Protein AF-A0A930EXD9-F1 (afdb_monomer)

Nearest PDB structures (foldseek):
  2e0g-assembly1_A  TM=4.531E-01  e=5.924E-01  Escherichia coli K-12
  2y27-assembly1_A  TM=4.670E-01  e=1.642E+00  Burkholderia cenocepacia J2315
  2y4n-assembly1_A  TM=4.720E-01  e=2.654E+00  Burkholderia cenocepacia J2315
  6z6h-assembly1_B  TM=2.617E-01  e=6.526E+00  Saccharomyces cerevisiae S288C
  7p8d-assembly1_A  TM=2.437E-01  e=8.296E+00  Arabidopsis thaliana

Radius of gyration: 22.88 Å; Cα contacts (8 Å, |Δi|>4): 195; chains: 1; bounding box: 51×58×85 Å

pLDDT: mean 80.71, std 18.2, range [35.25, 95.81]

Solvent-accessible surface area (backbone atoms only — not comparable to full-atom values): 9775 Å² total; per-residue (Å²): 137,82,84,78,80,80,76,78,77,74,90,62,48,61,62,48,46,68,57,51,36,16,52,55,67,56,34,39,74,68,54,30,52,59,48,49,63,33,55,60,49,46,86,74,62,80,49,78,84,49,44,69,54,39,60,55,52,69,60,38,41,83,77,45,15,34,88,58,35,36,34,32,31,20,86,44,61,68,57,21,27,51,50,40,32,70,71,48,30,51,53,50,34,51,47,33,30,76,74,44,69,42,79,35,41,73,41,38,29,33,50,66,48,50,50,56,21,52,52,50,45,56,52,26,56,74,71,72,61,62,69,71,60,64,88,79,81,70,86,85,77,80,70,78,76,80,75,50,69,69,62,60,49,53,68,72,67,56,83,84,81,79,80,80,84,129

Structure (mmCIF, N/CA/C/O backbone):
data_AF-A0A930EXD9-F1
#
_entry.id   AF-A0A930EXD9-F1
#
loop_
_atom_site.group_PDB
_atom_site.id
_atom_site.type_symbol
_atom_site.label_atom_id
_atom_site.label_alt_id
_atom_site.label_comp_id
_atom_site.label_asym_id
_atom_site.label_entity_id
_atom_site.label_seq_id
_atom_site.pdbx_PDB_ins_code
_atom_site.Cartn_x
_atom_site.Cartn_y
_atom_site.Cartn_z
_atom_site.occupancy
_atom_site.B_iso_or_equiv
_atom_site.auth_seq_id
_atom_site.auth_comp_id
_atom_site.auth_asym_id
_atom_site.auth_atom_id
_atom_site.pdbx_PDB_model_num
ATOM 1 N N . VAL A 1 1 ? -33.307 31.990 -9.701 1.00 39.53 1 VAL A N 1
ATOM 2 C CA . VAL A 1 1 ? -32.134 31.515 -10.466 1.00 39.53 1 VAL A CA 1
ATOM 3 C C . VAL A 1 1 ? -31.010 31.282 -9.481 1.00 39.53 1 VAL A C 1
ATOM 5 O O . VAL A 1 1 ? -30.360 32.224 -9.054 1.00 39.53 1 VAL A O 1
ATOM 8 N N . GLU A 1 2 ? -30.902 30.047 -9.007 1.00 37.44 2 GLU A N 1
ATOM 9 C CA . GLU A 1 2 ? -29.841 29.622 -8.094 1.00 37.44 2 GLU A CA 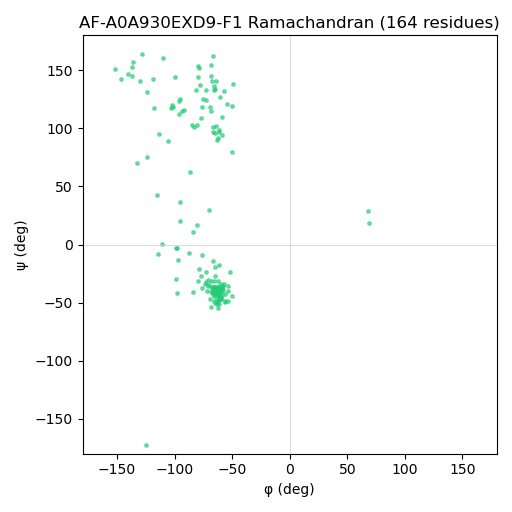1
ATOM 10 C C . GLU A 1 2 ? -28.550 29.408 -8.899 1.00 37.44 2 GLU A C 1
ATOM 12 O O . GLU A 1 2 ? -28.618 28.865 -10.006 1.00 37.44 2 GLU A O 1
ATOM 17 N N . PRO A 1 3 ? -27.381 29.858 -8.412 1.00 45.06 3 PRO A N 1
ATOM 18 C CA . PRO A 1 3 ? -26.130 29.633 -9.111 1.00 45.06 3 PRO A CA 1
ATOM 19 C C . PRO A 1 3 ? -25.691 28.184 -8.905 1.00 45.06 3 PRO A C 1
ATOM 21 O O . PRO A 1 3 ? -25.431 27.734 -7.790 1.00 45.06 3 PRO A O 1
ATOM 24 N N . ILE A 1 4 ? -25.604 27.469 -10.020 1.00 43.38 4 ILE A N 1
ATOM 25 C CA . ILE A 1 4 ? -24.997 26.150 -10.139 1.00 43.38 4 ILE A CA 1
ATOM 26 C C . ILE A 1 4 ? -23.538 26.307 -9.697 1.00 43.38 4 ILE A C 1
ATOM 28 O O . ILE A 1 4 ? -22.748 26.974 -10.368 1.00 43.38 4 ILE A O 1
ATOM 32 N N . LYS A 1 5 ? -23.183 25.750 -8.534 1.00 43.12 5 LYS A N 1
ATOM 33 C CA . LYS A 1 5 ? -21.782 25.568 -8.156 1.00 43.12 5 LYS A CA 1
ATOM 34 C C . LYS A 1 5 ? -21.209 24.538 -9.116 1.00 43.12 5 LYS A C 1
AT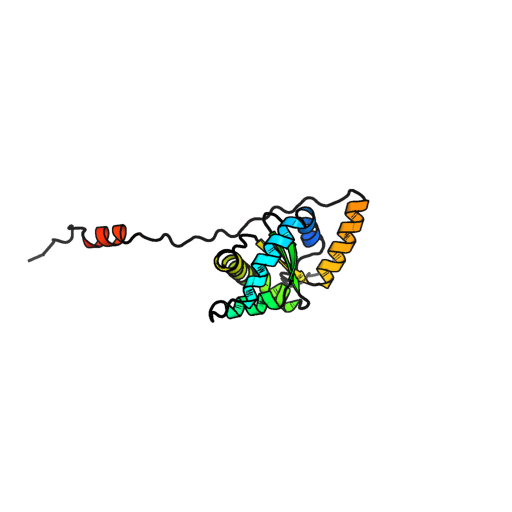OM 36 O O . LYS A 1 5 ? -21.447 23.348 -8.969 1.00 43.12 5 LYS A O 1
ATOM 41 N N . THR A 1 6 ? -20.480 25.022 -10.111 1.00 38.31 6 THR A N 1
ATOM 42 C CA . THR A 1 6 ? -19.554 24.218 -10.898 1.00 38.31 6 THR A CA 1
ATOM 43 C C . THR A 1 6 ? -18.483 23.700 -9.945 1.00 38.31 6 THR A C 1
ATOM 45 O O . THR A 1 6 ? -17.501 24.377 -9.644 1.00 38.31 6 THR A O 1
ATOM 48 N N . GLU A 1 7 ? -18.726 22.520 -9.396 1.00 38.44 7 GLU A N 1
ATOM 49 C CA . GLU A 1 7 ? -17.734 21.694 -8.734 1.00 38.44 7 GLU A CA 1
ATOM 50 C C . GLU A 1 7 ? -16.724 21.273 -9.799 1.00 38.44 7 GLU A C 1
ATOM 52 O O . GLU A 1 7 ? -16.944 20.370 -10.599 1.00 38.44 7 GLU A O 1
ATOM 57 N N . VAL A 1 8 ? -15.632 22.033 -9.865 1.00 35.25 8 VAL A N 1
ATOM 58 C CA . VAL A 1 8 ? -14.436 21.663 -10.610 1.00 35.25 8 VAL A CA 1
ATOM 59 C C . VAL A 1 8 ? -13.937 20.375 -9.969 1.00 35.25 8 VAL A C 1
ATOM 61 O O . VAL A 1 8 ? -13.319 20.400 -8.906 1.00 35.25 8 VAL A O 1
ATOM 64 N N . SER A 1 9 ? -14.276 19.244 -10.578 1.00 39.75 9 SER A N 1
ATOM 65 C CA . SER A 1 9 ? -13.718 17.941 -10.257 1.00 39.75 9 SER A CA 1
ATOM 66 C C . SER A 1 9 ? -12.224 18.006 -10.563 1.00 39.75 9 SER A C 1
ATOM 68 O O . SER A 1 9 ? -11.784 17.777 -11.682 1.00 39.75 9 SER A O 1
ATOM 70 N N . THR A 1 10 ? -11.414 18.403 -9.587 1.00 36.41 10 THR A N 1
ATOM 71 C CA . THR A 1 10 ? -10.003 18.035 -9.591 1.00 36.41 10 THR A CA 1
ATOM 72 C C . THR A 1 10 ? -9.970 16.528 -9.391 1.00 36.41 10 THR A C 1
ATOM 74 O O . THR A 1 10 ? -10.101 16.088 -8.248 1.00 36.41 10 THR A O 1
ATOM 77 N N . ASP A 1 11 ? -9.852 15.770 -10.487 1.00 49.59 11 ASP A N 1
ATOM 78 C CA . ASP A 1 11 ? -9.543 14.334 -10.541 1.00 49.59 11 ASP A CA 1
ATOM 79 C C . ASP A 1 11 ? -8.310 14.032 -9.678 1.00 49.59 11 ASP A C 1
ATOM 81 O O . ASP A 1 11 ? -7.169 13.966 -10.130 1.00 49.59 11 ASP A O 1
ATOM 85 N N . SER A 1 12 ? -8.531 13.936 -8.375 1.00 62.31 12 SER A N 1
ATOM 86 C CA . SER A 1 12 ? -7.529 13.537 -7.409 1.00 62.31 12 SER A CA 1
ATOM 87 C C . SER A 1 12 ? -7.716 12.041 -7.256 1.00 62.31 12 SER A C 1
ATOM 89 O O . SER A 1 12 ? -8.747 11.616 -6.741 1.00 62.31 12 SER A O 1
ATOM 91 N N . ASN A 1 13 ? -6.730 11.239 -7.662 1.00 83.00 13 ASN A N 1
ATOM 92 C CA . ASN A 1 13 ? -6.707 9.792 -7.400 1.00 83.00 13 ASN A CA 1
ATOM 93 C C . ASN A 1 13 ? -6.470 9.488 -5.903 1.00 83.00 13 ASN A C 1
ATOM 95 O O . ASN A 1 13 ? -5.850 8.493 -5.537 1.00 83.00 13 ASN A O 1
ATOM 99 N N . GLU A 1 14 ? -6.908 10.383 -5.021 1.00 84.56 14 GLU A N 1
ATOM 100 C CA . GLU A 1 14 ? -6.749 10.288 -3.584 1.00 84.56 14 GLU A CA 1
ATOM 101 C C . GLU A 1 14 ? -7.828 9.365 -3.024 1.00 84.56 14 GLU A C 1
ATOM 103 O O . GLU A 1 14 ? -9.013 9.485 -3.340 1.00 84.56 14 GLU A O 1
ATOM 108 N N . LEU A 1 15 ? -7.420 8.444 -2.156 1.00 87.12 15 LEU A N 1
ATOM 109 C CA . LEU A 1 15 ? -8.364 7.580 -1.468 1.00 87.12 15 LEU A CA 1
ATOM 110 C C . LEU A 1 15 ? -9.123 8.373 -0.409 1.00 87.12 15 LEU A C 1
ATOM 112 O O . LEU A 1 15 ? -8.536 8.960 0.500 1.00 87.12 15 LEU A O 1
ATOM 116 N N . SER A 1 16 ? -10.449 8.336 -0.506 1.00 89.06 16 SER A N 1
ATOM 117 C CA . SER A 1 16 ? -11.328 8.893 0.517 1.00 89.06 16 SER A CA 1
ATOM 118 C C . SER A 1 16 ? -11.256 8.079 1.811 1.00 89.06 16 SER A C 1
ATOM 120 O O . SER A 1 16 ? -11.003 6.876 1.797 1.00 89.06 16 SER A O 1
ATOM 122 N N . ILE A 1 17 ? -11.557 8.714 2.944 1.00 90.19 17 ILE A N 1
ATOM 123 C CA . ILE A 1 17 ? -11.561 8.054 4.260 1.00 90.19 17 ILE A CA 1
ATOM 124 C C . ILE A 1 17 ? -12.499 6.834 4.270 1.00 90.19 17 ILE A C 1
ATOM 126 O O . ILE A 1 17 ? -12.133 5.780 4.785 1.00 90.19 17 ILE A O 1
ATOM 130 N N . ASP A 1 18 ? -13.687 6.953 3.671 1.00 88.38 18 ASP A N 1
ATOM 131 C CA . ASP A 1 18 ? -14.647 5.845 3.561 1.00 88.38 18 ASP A CA 1
ATOM 132 C C . ASP A 1 18 ? -14.125 4.688 2.698 1.00 88.38 18 ASP A C 1
ATOM 134 O O . ASP A 1 18 ? -14.290 3.523 3.057 1.00 88.38 18 ASP A O 1
ATOM 138 N N . GLU A 1 19 ? -13.394 4.986 1.626 1.00 89.56 19 GLU A N 1
ATOM 139 C CA . GLU A 1 19 ? -12.750 3.964 0.798 1.00 89.56 19 GLU A CA 1
ATOM 140 C C . GLU A 1 19 ? -11.705 3.195 1.610 1.00 89.56 19 GLU A C 1
ATOM 142 O O . GLU A 1 19 ? -11.731 1.965 1.657 1.00 89.56 19 GLU A O 1
ATOM 147 N N . ILE A 1 20 ? -10.843 3.907 2.341 1.00 92.25 20 ILE A N 1
ATOM 148 C CA . ILE A 1 20 ? -9.848 3.289 3.224 1.00 92.25 20 ILE A CA 1
ATOM 149 C C . ILE A 1 20 ? -10.547 2.419 4.276 1.00 92.25 20 ILE A C 1
ATOM 151 O O . ILE A 1 20 ? -10.139 1.281 4.489 1.00 92.25 20 ILE A O 1
ATOM 155 N N . LEU A 1 21 ? -11.638 2.892 4.889 1.00 90.94 21 LEU A N 1
ATOM 156 C CA . LEU A 1 21 ? -12.405 2.115 5.869 1.00 90.94 21 LEU A CA 1
ATOM 157 C C . LEU A 1 21 ? -12.883 0.774 5.312 1.00 90.94 21 LEU A C 1
ATOM 159 O O . LEU A 1 21 ? -12.679 -0.255 5.956 1.00 90.94 21 LEU A O 1
ATOM 163 N N . THR A 1 22 ? -13.487 0.773 4.124 1.00 91.06 22 THR A N 1
ATOM 164 C CA . THR A 1 22 ? -13.982 -0.460 3.490 1.00 91.06 22 THR A CA 1
ATOM 165 C C . THR A 1 22 ? -12.851 -1.452 3.191 1.00 91.06 22 THR A C 1
ATOM 167 O O . THR A 1 22 ? -13.054 -2.662 3.300 1.00 91.06 22 THR A O 1
ATOM 170 N N . LEU A 1 23 ? -11.640 -0.961 2.894 1.00 91.81 23 LEU A N 1
ATOM 171 C CA . LEU A 1 23 ? -10.442 -1.789 2.734 1.00 91.81 23 LEU A CA 1
ATOM 172 C C . LEU A 1 23 ? -9.948 -2.338 4.080 1.00 91.81 23 LEU A C 1
ATOM 174 O O . LEU A 1 23 ? -9.570 -3.505 4.170 1.00 91.81 23 LEU A O 1
AT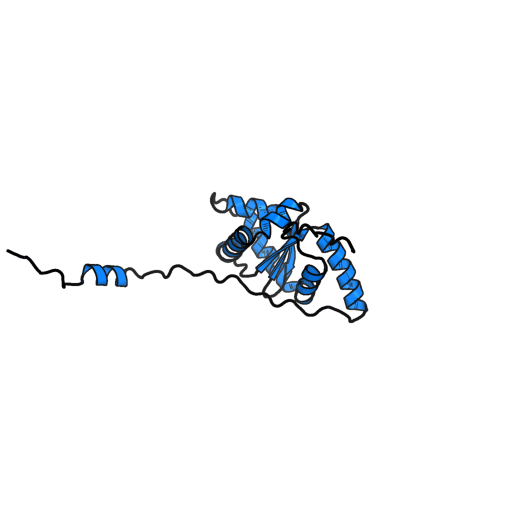OM 178 N N . LEU A 1 24 ? -9.981 -1.540 5.151 1.00 90.88 24 LEU A N 1
ATOM 179 C CA . LEU A 1 24 ? -9.535 -1.972 6.481 1.00 90.88 24 LEU A CA 1
ATOM 180 C C . LEU A 1 24 ? -10.406 -3.084 7.075 1.00 90.88 24 LEU A C 1
ATOM 182 O O . LEU A 1 24 ? -9.877 -3.939 7.784 1.00 90.88 24 LEU A O 1
ATOM 186 N N . VAL A 1 25 ? -11.708 -3.115 6.766 1.00 90.56 25 VAL A N 1
ATOM 187 C CA . VAL A 1 25 ? -12.651 -4.148 7.250 1.00 90.56 25 VAL A CA 1
ATOM 188 C C . VAL A 1 25 ? -12.216 -5.566 6.865 1.00 90.56 25 VAL A C 1
ATOM 190 O O . VAL A 1 25 ? -12.416 -6.499 7.640 1.00 90.56 25 VAL A O 1
ATOM 193 N N . GLN A 1 26 ? -11.589 -5.728 5.702 1.00 89.44 26 GLN A N 1
ATOM 194 C CA . GLN A 1 26 ? -11.132 -7.019 5.172 1.00 89.44 26 GLN A CA 1
ATOM 195 C C . GLN A 1 26 ? -9.640 -7.299 5.409 1.00 89.44 26 GLN A C 1
ATOM 197 O O . GLN A 1 26 ? -9.149 -8.380 5.076 1.00 89.44 26 GLN A O 1
ATOM 202 N N . CYS A 1 27 ? -8.907 -6.347 5.990 1.00 91.94 27 CYS A N 1
ATOM 203 C CA . CYS A 1 27 ? -7.486 -6.505 6.270 1.00 91.94 27 CYS A CA 1
ATOM 204 C C . CYS A 1 27 ? -7.234 -7.326 7.542 1.00 91.94 27 CYS A C 1
ATOM 206 O O . CYS A 1 27 ? -7.934 -7.204 8.548 1.00 91.94 27 CYS A O 1
ATOM 208 N N . GLN A 1 28 ? -6.174 -8.133 7.525 1.00 91.94 28 GLN A N 1
ATOM 209 C CA . GLN A 1 28 ? -5.780 -9.000 8.632 1.00 91.94 28 GLN A CA 1
ATOM 210 C C . GLN A 1 28 ? -4.299 -8.823 8.970 1.00 91.94 28 GLN A C 1
ATOM 212 O O . GLN A 1 28 ? -3.441 -8.713 8.097 1.00 91.94 28 GLN A O 1
ATOM 217 N N . LYS A 1 29 ? -3.981 -8.841 10.270 1.00 89.69 29 LYS A N 1
ATOM 218 C CA . LYS A 1 29 ? -2.605 -8.644 10.757 1.00 89.69 29 LYS A CA 1
ATOM 219 C C . LYS A 1 29 ? -1.631 -9.729 10.284 1.00 89.69 29 LYS A C 1
ATOM 221 O O . LYS A 1 29 ? -0.482 -9.401 10.018 1.00 89.69 29 LYS A O 1
ATOM 226 N N . ALA A 1 30 ? -2.082 -10.982 10.187 1.00 90.94 30 ALA A N 1
ATOM 227 C CA . ALA A 1 30 ? -1.253 -12.093 9.712 1.00 90.94 30 ALA A CA 1
ATOM 228 C C . ALA A 1 30 ? -0.827 -11.878 8.252 1.00 90.94 30 ALA A C 1
ATOM 230 O O . ALA A 1 30 ? 0.362 -11.866 7.961 1.00 90.94 30 ALA A O 1
ATOM 231 N N . ILE A 1 31 ? -1.791 -11.558 7.382 1.00 91.94 31 ILE A N 1
ATOM 232 C CA . ILE A 1 31 ? -1.538 -11.281 5.963 1.00 91.94 31 ILE A CA 1
ATOM 233 C C . ILE A 1 31 ? -0.609 -10.074 5.797 1.00 91.94 31 ILE A C 1
ATOM 235 O O . ILE A 1 31 ? 0.313 -10.111 4.988 1.00 91.94 31 ILE A O 1
ATOM 239 N N . LYS A 1 32 ? -0.810 -9.015 6.600 1.00 93.81 32 LYS A N 1
ATOM 240 C CA . LYS A 1 32 ? 0.109 -7.870 6.621 1.00 93.81 32 LYS A CA 1
ATOM 241 C C . LYS A 1 32 ? 1.542 -8.322 6.875 1.00 93.81 32 LYS A C 1
ATOM 243 O O . LYS A 1 32 ? 2.417 -7.853 6.168 1.00 93.81 32 LYS A O 1
ATOM 248 N N . TYR A 1 33 ? 1.779 -9.160 7.883 1.00 92.62 33 TYR A N 1
ATOM 249 C CA . TYR A 1 33 ? 3.129 -9.599 8.235 1.00 92.62 33 TYR A CA 1
ATOM 250 C C . TYR A 1 33 ? 3.807 -10.330 7.068 1.00 92.62 33 TYR A C 1
ATOM 252 O O . TYR A 1 33 ? 4.926 -9.984 6.708 1.00 92.62 33 TYR A O 1
ATOM 260 N N . GLU A 1 34 ? 3.092 -11.254 6.422 1.00 92.50 34 GLU A N 1
ATOM 261 C CA . GLU A 1 34 ? 3.596 -11.979 5.248 1.00 92.50 34 GLU A CA 1
ATOM 262 C C . GLU A 1 34 ? 3.921 -11.045 4.072 1.00 92.50 34 GLU A C 1
ATOM 264 O O . GLU A 1 34 ? 4.932 -11.220 3.388 1.00 92.50 34 GLU A O 1
ATOM 269 N N . ASP A 1 35 ? 3.073 -10.045 3.812 1.00 92.38 35 ASP A N 1
ATOM 270 C CA . ASP A 1 35 ? 3.343 -9.077 2.749 1.00 92.38 35 ASP A CA 1
ATOM 271 C C . ASP A 1 35 ? 4.469 -8.111 3.115 1.00 92.38 35 ASP A C 1
ATOM 273 O O . ASP A 1 35 ? 5.211 -7.721 2.226 1.00 92.38 35 ASP A O 1
ATOM 277 N N . ASP A 1 36 ? 4.633 -7.756 4.391 1.00 92.88 36 ASP A N 1
ATOM 278 C CA . ASP A 1 36 ? 5.743 -6.932 4.888 1.00 92.88 36 ASP A CA 1
ATOM 279 C C . ASP A 1 36 ? 7.087 -7.616 4.588 1.00 92.88 36 ASP A C 1
ATOM 281 O O . ASP A 1 36 ? 7.990 -7.008 4.015 1.00 92.88 36 ASP A O 1
ATOM 285 N N . GLU A 1 37 ? 7.200 -8.922 4.862 1.00 92.81 37 GLU A N 1
ATOM 286 C CA . GLU A 1 37 ? 8.393 -9.712 4.525 1.00 92.81 37 GLU A CA 1
ATOM 287 C C . GLU A 1 37 ? 8.690 -9.716 3.019 1.00 92.81 37 GLU A C 1
ATOM 289 O O . GLU A 1 37 ? 9.845 -9.590 2.602 1.00 92.81 37 GLU A O 1
ATOM 294 N N . LYS A 1 38 ? 7.653 -9.826 2.182 1.00 92.44 38 LYS A N 1
ATOM 295 C CA . LYS A 1 38 ? 7.802 -9.742 0.723 1.00 92.44 38 LYS A CA 1
ATOM 296 C C . LYS A 1 38 ? 8.182 -8.337 0.264 1.00 92.44 38 LYS A C 1
ATOM 298 O O . LYS A 1 38 ? 9.028 -8.199 -0.615 1.00 92.44 38 LYS A O 1
ATOM 303 N N . PHE A 1 39 ? 7.586 -7.313 0.861 1.00 92.19 39 PHE A N 1
ATOM 304 C CA . PHE A 1 39 ? 7.813 -5.909 0.535 1.00 92.19 39 PHE A CA 1
ATOM 305 C C . PHE A 1 39 ? 9.243 -5.479 0.866 1.00 92.19 39 PHE A C 1
ATOM 307 O O . PHE A 1 39 ? 9.876 -4.788 0.077 1.00 92.19 39 PHE A O 1
ATOM 314 N N . ASN A 1 40 ? 9.816 -5.990 1.957 1.00 89.88 40 ASN A N 1
ATOM 315 C CA . ASN A 1 40 ? 11.204 -5.714 2.339 1.00 89.88 40 ASN A CA 1
ATOM 316 C C . ASN A 1 40 ? 12.243 -6.189 1.304 1.00 89.88 40 ASN A C 1
ATOM 318 O O . ASN A 1 40 ? 13.376 -5.705 1.303 1.00 89.88 40 ASN A O 1
ATOM 322 N N . LYS A 1 41 ? 11.875 -7.083 0.372 1.00 88.38 41 LYS A N 1
ATOM 323 C CA . LYS A 1 41 ? 12.756 -7.495 -0.735 1.00 88.38 41 LYS A CA 1
ATOM 324 C C . LYS A 1 41 ? 13.079 -6.354 -1.697 1.00 88.38 41 LYS A C 1
ATOM 326 O O . LYS A 1 41 ? 14.083 -6.447 -2.395 1.00 88.38 41 LYS A O 1
ATOM 331 N N . ILE A 1 42 ? 12.282 -5.280 -1.709 1.00 88.19 42 ILE A N 1
ATOM 332 C CA . ILE A 1 42 ? 12.497 -4.098 -2.555 1.00 88.19 42 ILE A CA 1
ATOM 333 C C . ILE A 1 42 ? 13.909 -3.530 -2.379 1.00 88.19 42 ILE A C 1
ATOM 335 O O . ILE A 1 42 ? 14.561 -3.219 -3.370 1.00 88.19 42 ILE A O 1
ATOM 339 N N . HIS A 1 43 ? 14.423 -3.496 -1.147 1.00 83.75 43 HIS A N 1
ATOM 340 C CA . HIS A 1 43 ? 15.767 -2.989 -0.846 1.00 83.75 43 HIS A CA 1
ATOM 341 C C . HIS A 1 43 ? 16.905 -3.840 -1.434 1.00 83.75 43 HIS A C 1
ATOM 343 O O . HIS A 1 43 ? 18.056 -3.412 -1.450 1.00 83.75 43 HIS A O 1
ATOM 349 N N . SER A 1 44 ? 16.605 -5.061 -1.883 1.00 83.75 44 SER A N 1
ATOM 350 C CA . SER A 1 44 ? 17.570 -5.967 -2.519 1.00 83.75 44 SER A CA 1
ATOM 351 C C . SER A 1 44 ? 17.505 -5.932 -4.050 1.00 83.75 44 SER A C 1
ATOM 353 O O . SER A 1 44 ? 18.280 -6.630 -4.702 1.00 83.75 44 SER A O 1
ATOM 355 N N . LEU A 1 45 ? 16.582 -5.160 -4.633 1.00 84.38 45 LEU A N 1
ATOM 356 C CA . LEU A 1 45 ? 16.412 -5.045 -6.079 1.00 84.38 45 LEU A CA 1
ATOM 357 C C . LEU A 1 45 ? 17.251 -3.878 -6.605 1.00 84.38 45 LEU A C 1
ATOM 359 O O . LEU A 1 45 ? 16.992 -2.719 -6.288 1.00 84.38 45 LEU A O 1
ATOM 363 N N . PHE A 1 46 ? 18.245 -4.188 -7.437 1.00 75.50 46 PHE A N 1
ATOM 364 C CA . PHE A 1 46 ? 19.186 -3.199 -7.979 1.00 75.50 46 PHE A CA 1
ATOM 365 C C . PHE A 1 46 ? 19.021 -2.955 -9.484 1.00 75.50 46 PHE A C 1
ATOM 367 O O . PHE A 1 46 ? 19.750 -2.147 -10.063 1.00 75.50 46 PHE A O 1
ATOM 374 N N . ASP A 1 47 ? 18.070 -3.631 -10.128 1.00 81.69 47 ASP A N 1
ATOM 375 C CA . ASP A 1 47 ? 17.855 -3.534 -11.568 1.00 81.69 47 ASP A CA 1
ATOM 376 C C . ASP A 1 47 ? 17.379 -2.132 -11.977 1.00 81.69 47 ASP A C 1
ATOM 378 O O . ASP A 1 47 ? 16.494 -1.535 -11.356 1.00 81.69 47 ASP A O 1
ATOM 382 N N . MET A 1 48 ? 17.949 -1.602 -13.065 1.00 76.56 48 MET A N 1
ATOM 383 C CA . MET A 1 48 ? 17.635 -0.256 -13.572 1.00 76.56 48 MET A CA 1
ATOM 384 C C . MET A 1 48 ? 16.154 -0.094 -13.941 1.00 76.56 48 MET A C 1
ATOM 386 O O . MET A 1 48 ? 15.589 0.980 -13.740 1.00 76.56 48 MET A O 1
ATOM 390 N N . GLU A 1 49 ? 15.521 -1.155 -14.442 1.00 77.38 49 GLU A N 1
ATOM 391 C CA . GLU A 1 49 ? 14.099 -1.170 -14.812 1.00 77.38 49 GLU A CA 1
ATOM 392 C C . GLU A 1 49 ? 13.185 -1.115 -13.578 1.00 77.38 49 GLU A C 1
ATOM 394 O O . GLU A 1 49 ? 12.151 -0.442 -13.587 1.00 77.38 49 GLU A O 1
ATOM 399 N N . SER A 1 50 ? 13.616 -1.743 -12.482 1.00 82.25 50 SER A N 1
ATOM 400 C CA . SER A 1 50 ? 12.915 -1.774 -11.195 1.00 82.25 50 SER A CA 1
ATOM 401 C C . SER A 1 50 ? 13.067 -0.468 -10.417 1.00 82.25 50 SER A C 1
ATOM 403 O O . SER A 1 50 ? 12.173 -0.101 -9.657 1.00 82.25 50 SER A O 1
ATOM 405 N N . LYS A 1 51 ? 14.159 0.274 -10.644 1.00 86.88 51 LYS A N 1
ATOM 406 C CA . LYS A 1 51 ? 14.550 1.459 -9.865 1.00 86.88 51 LYS A CA 1
ATOM 407 C C . LYS A 1 51 ? 13.460 2.527 -9.751 1.00 86.88 51 LYS A C 1
ATOM 409 O O . LYS A 1 51 ? 13.344 3.180 -8.717 1.00 86.88 51 LYS A O 1
ATOM 414 N N . LYS A 1 52 ? 12.654 2.722 -10.803 1.00 88.88 52 LYS A N 1
ATOM 415 C CA . LYS A 1 52 ? 11.541 3.687 -10.760 1.00 88.88 52 LYS A CA 1
ATOM 416 C C . LYS A 1 52 ? 10.446 3.269 -9.777 1.00 88.88 52 LYS A C 1
ATOM 418 O O . LYS A 1 52 ? 9.860 4.132 -9.135 1.00 88.88 52 LYS A O 1
ATOM 423 N N . TYR A 1 53 ? 10.172 1.971 -9.665 1.00 90.88 53 TYR A N 1
ATOM 424 C CA . TYR A 1 53 ? 9.128 1.433 -8.798 1.00 90.88 53 TYR A CA 1
ATOM 425 C C . TYR A 1 53 ? 9.636 1.257 -7.375 1.00 90.88 53 TYR A C 1
ATOM 427 O O . TYR A 1 53 ? 8.924 1.609 -6.442 1.00 90.88 53 TYR A O 1
ATOM 435 N N . THR A 1 54 ? 10.870 0.772 -7.207 1.00 90.50 54 THR A N 1
ATOM 436 C CA . THR A 1 54 ? 11.481 0.628 -5.883 1.00 90.50 54 THR A CA 1
ATOM 437 C C . THR A 1 54 ? 11.580 1.980 -5.193 1.00 90.50 54 THR A C 1
ATOM 439 O O . THR A 1 54 ? 11.087 2.098 -4.084 1.00 90.50 54 THR A O 1
ATOM 442 N N . ALA A 1 55 ? 12.051 3.027 -5.881 1.00 90.19 55 ALA A N 1
ATOM 443 C CA . ALA A 1 55 ? 12.129 4.370 -5.307 1.00 90.19 55 ALA A CA 1
ATOM 444 C C . ALA A 1 55 ? 10.763 4.903 -4.836 1.00 90.19 55 ALA A C 1
ATOM 446 O O . ALA A 1 55 ? 10.683 5.534 -3.790 1.00 90.19 55 ALA A O 1
ATOM 447 N N . LEU A 1 56 ? 9.682 4.634 -5.582 1.00 91.69 56 LEU A N 1
ATOM 448 C CA . LEU A 1 56 ? 8.329 5.021 -5.167 1.00 91.69 56 LEU A CA 1
ATOM 449 C C . LEU A 1 56 ? 7.862 4.210 -3.956 1.00 91.69 56 LEU A C 1
ATOM 451 O O . LEU A 1 56 ? 7.332 4.775 -3.008 1.00 91.69 56 LEU A O 1
ATOM 455 N N . LEU A 1 57 ? 8.048 2.890 -3.992 1.00 91.56 57 LEU A N 1
ATOM 456 C CA . LEU A 1 57 ? 7.589 1.985 -2.942 1.00 91.56 57 LEU A CA 1
ATOM 457 C C . LEU A 1 57 ? 8.395 2.131 -1.644 1.00 91.56 57 LEU A C 1
ATOM 459 O O . LEU A 1 57 ? 7.816 1.957 -0.576 1.00 91.56 57 LEU A O 1
ATOM 463 N N . GLU A 1 58 ? 9.676 2.502 -1.716 1.00 91.50 58 GLU A N 1
ATOM 464 C CA . GLU A 1 58 ? 10.529 2.825 -0.562 1.00 91.50 58 GLU A CA 1
ATOM 465 C C . GLU A 1 58 ? 10.046 4.073 0.193 1.00 91.50 58 GLU A C 1
ATOM 467 O O . GLU A 1 58 ? 10.231 4.164 1.405 1.00 91.50 58 GLU A O 1
ATOM 472 N N . GLU A 1 59 ? 9.360 5.002 -0.483 1.00 92.44 59 GLU A N 1
ATOM 473 C CA . GLU A 1 59 ? 8.681 6.145 0.153 1.00 92.44 59 GLU A CA 1
ATOM 474 C C . GLU A 1 59 ? 7.278 5.796 0.682 1.00 92.44 59 GLU A C 1
ATOM 476 O O . GLU A 1 59 ? 6.490 6.674 1.063 1.00 92.44 59 GLU A O 1
ATOM 481 N N . THR A 1 60 ? 6.941 4.505 0.709 1.00 93.94 60 THR A N 1
ATOM 482 C CA . THR A 1 60 ? 5.680 3.999 1.243 1.00 93.94 60 THR A CA 1
ATOM 483 C C . THR A 1 60 ? 5.895 2.889 2.261 1.00 93.94 60 THR A C 1
ATOM 485 O O . THR A 1 60 ? 6.951 2.270 2.349 1.00 93.94 60 THR A O 1
ATOM 488 N N . ARG A 1 61 ? 4.851 2.601 3.037 1.00 94.06 61 ARG A N 1
ATOM 489 C CA . ARG A 1 61 ? 4.827 1.465 3.964 1.00 94.06 61 ARG A CA 1
ATOM 490 C C . ARG A 1 61 ? 3.499 0.736 3.908 1.00 94.06 61 ARG A C 1
ATOM 492 O O . ARG A 1 61 ? 2.453 1.377 3.814 1.00 94.06 61 ARG A O 1
ATOM 499 N N . ILE A 1 62 ? 3.523 -0.584 4.070 1.00 94.88 62 ILE A N 1
ATOM 500 C CA . ILE A 1 62 ? 2.295 -1.362 4.250 1.00 94.88 62 ILE A CA 1
ATOM 501 C C . ILE A 1 62 ? 1.687 -1.016 5.610 1.00 94.88 62 ILE A C 1
ATOM 503 O O . ILE A 1 62 ? 2.244 -1.320 6.667 1.00 94.88 62 ILE A O 1
ATOM 507 N N . VAL A 1 63 ? 0.504 -0.407 5.586 1.00 94.75 63 VAL A N 1
ATOM 508 C CA . VAL A 1 63 ? -0.274 -0.097 6.795 1.00 94.75 63 VAL A CA 1
ATOM 509 C C . VAL A 1 63 ? -1.364 -1.127 7.050 1.00 94.75 63 VAL A C 1
ATOM 511 O O . VAL A 1 63 ? -1.682 -1.411 8.205 1.00 94.75 63 VAL A O 1
ATOM 514 N N . ALA A 1 64 ? -1.891 -1.742 5.993 1.00 93.94 64 ALA A N 1
ATOM 515 C CA . ALA A 1 64 ? -2.878 -2.804 6.090 1.00 93.94 64 ALA A CA 1
ATOM 516 C C . ALA A 1 64 ? -2.779 -3.741 4.884 1.00 93.94 64 ALA A C 1
ATOM 518 O O . ALA A 1 64 ? -2.379 -3.325 3.800 1.00 93.94 64 ALA A O 1
ATOM 519 N N . SER A 1 65 ? -3.147 -5.005 5.074 1.00 94.12 65 SER A N 1
ATOM 520 C CA . SER A 1 65 ? -3.231 -5.961 3.975 1.00 94.12 65 SER A CA 1
ATOM 521 C C . SER A 1 65 ? -4.352 -6.970 4.185 1.00 94.12 65 SER A C 1
ATOM 523 O O . SER A 1 65 ? -4.606 -7.400 5.313 1.00 94.12 65 SER A O 1
ATOM 525 N N . GLY A 1 66 ? -5.016 -7.332 3.093 1.00 91.38 66 GLY A N 1
ATOM 526 C CA . GLY A 1 66 ? -6.062 -8.341 2.998 1.00 91.38 66 GLY A CA 1
ATOM 527 C C . GLY A 1 66 ? -5.723 -9.389 1.938 1.00 91.38 66 GLY A C 1
ATOM 528 O O . GLY A 1 66 ? -4.628 -9.414 1.380 1.00 91.38 66 GLY A O 1
ATOM 529 N N . LEU A 1 67 ? -6.674 -10.276 1.650 1.00 88.62 67 LEU A N 1
ATOM 530 C CA . LEU A 1 67 ? -6.470 -11.354 0.674 1.00 88.62 67 LEU A CA 1
ATOM 531 C C . LEU A 1 67 ? -6.234 -10.818 -0.745 1.00 88.62 67 LEU A C 1
ATOM 533 O O . LEU A 1 67 ? -5.374 -11.332 -1.455 1.00 88.62 67 LEU A O 1
ATOM 537 N N . ASP A 1 68 ? -6.954 -9.757 -1.118 1.00 90.06 68 ASP A N 1
ATOM 538 C CA . ASP A 1 68 ? -6.971 -9.200 -2.475 1.00 90.06 68 ASP A CA 1
ATOM 539 C C . ASP A 1 68 ? -6.387 -7.783 -2.582 1.00 90.06 68 ASP A C 1
ATOM 541 O O . ASP A 1 68 ? -6.198 -7.283 -3.691 1.00 90.06 68 ASP A O 1
ATOM 545 N N . CYS A 1 69 ? -6.082 -7.124 -1.459 1.00 92.56 69 CYS A N 1
ATOM 546 C CA . CYS A 1 69 ? -5.564 -5.754 -1.437 1.00 92.56 69 CYS A CA 1
ATOM 547 C C . CYS A 1 69 ? -4.420 -5.549 -0.454 1.00 92.56 69 CYS A C 1
ATOM 549 O O . CYS A 1 69 ? -4.390 -6.153 0.615 1.00 92.56 69 CYS A O 1
ATOM 551 N N . VAL A 1 70 ? -3.568 -4.581 -0.771 1.00 94.31 70 VAL A N 1
ATOM 552 C CA . VAL A 1 70 ? -2.571 -3.999 0.122 1.00 94.31 70 VAL A CA 1
ATOM 553 C C . VAL A 1 70 ? -2.813 -2.496 0.180 1.00 94.31 70 VAL A C 1
ATOM 555 O O . VAL A 1 70 ? -2.961 -1.843 -0.852 1.00 94.31 70 VAL A O 1
ATOM 558 N N . VAL A 1 71 ? -2.851 -1.947 1.391 1.00 94.94 71 VAL A N 1
ATOM 559 C CA . VAL A 1 71 ? -2.916 -0.504 1.620 1.00 94.94 71 VAL A CA 1
ATOM 560 C C . VAL A 1 71 ? -1.525 -0.015 1.996 1.00 94.94 71 VAL A C 1
ATOM 562 O O . VAL A 1 71 ? -0.958 -0.423 3.017 1.00 94.94 71 VAL A O 1
ATOM 565 N N . LEU A 1 72 ? -0.993 0.870 1.164 1.00 95.81 72 LEU A N 1
ATOM 566 C CA . LEU A 1 72 ? 0.262 1.572 1.373 1.00 95.81 72 LEU A CA 1
ATOM 567 C C . LEU A 1 72 ? -0.019 2.978 1.898 1.00 95.81 72 LEU A C 1
ATOM 569 O O . LEU A 1 72 ? -0.986 3.612 1.481 1.00 95.81 72 LEU A O 1
ATOM 573 N N . ALA A 1 73 ? 0.831 3.480 2.789 1.00 95.06 73 ALA A N 1
ATOM 574 C CA . ALA A 1 73 ? 0.779 4.867 3.236 1.00 95.06 73 ALA A CA 1
ATOM 575 C C . ALA A 1 73 ? 2.068 5.615 2.904 1.00 95.06 73 ALA A C 1
ATOM 577 O O . ALA A 1 73 ? 3.156 5.053 3.034 1.00 95.06 73 ALA A O 1
ATOM 578 N N . THR A 1 74 ? 1.931 6.884 2.528 1.00 95.12 74 THR A N 1
ATOM 579 C CA . THR A 1 74 ? 3.035 7.820 2.277 1.00 95.12 74 THR A CA 1
ATOM 580 C C . THR A 1 74 ? 2.743 9.186 2.901 1.00 95.12 74 THR A C 1
ATOM 582 O O . THR A 1 74 ? 1.586 9.542 3.137 1.00 95.12 74 THR A O 1
ATOM 585 N N . ASP A 1 75 ? 3.783 9.966 3.178 1.00 93.25 75 ASP A N 1
ATOM 586 C CA . ASP A 1 75 ? 3.652 11.348 3.656 1.00 93.25 75 ASP A CA 1
ATOM 587 C C . ASP A 1 75 ? 3.331 12.329 2.515 1.00 93.25 75 ASP A C 1
ATOM 589 O O . ASP A 1 75 ? 2.782 13.406 2.741 1.00 93.25 75 ASP A O 1
ATOM 593 N N . SER A 1 76 ? 3.631 11.959 1.266 1.00 92.62 76 SER A N 1
ATOM 594 C CA . SER A 1 76 ? 3.448 12.842 0.115 1.00 92.62 76 SER A CA 1
ATOM 595 C C . SER A 1 76 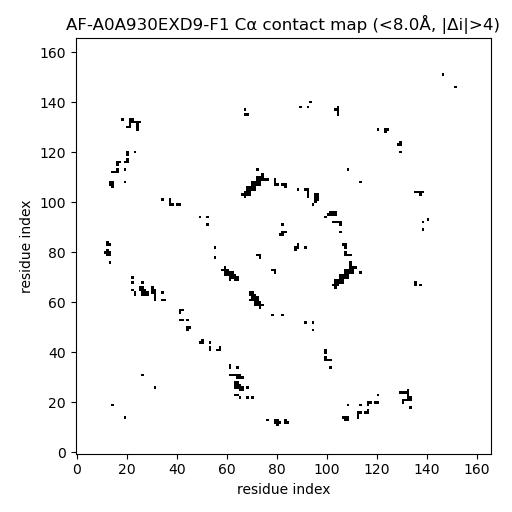? 2.125 12.587 -0.600 1.00 92.62 76 SER A C 1
ATOM 597 O O . SER A 1 76 ? 1.945 11.583 -1.290 1.00 92.62 76 SER A O 1
ATOM 599 N N . LYS A 1 77 ? 1.215 13.565 -0.533 1.00 90.75 77 LYS A N 1
ATOM 600 C CA . LYS A 1 77 ? -0.037 13.558 -1.310 1.00 90.75 77 LYS A CA 1
ATOM 601 C C . LYS A 1 77 ? 0.208 13.464 -2.820 1.00 90.75 77 LYS A C 1
ATOM 603 O O . LYS A 1 77 ? -0.542 12.800 -3.530 1.00 90.75 77 LYS A O 1
ATOM 608 N N . VAL A 1 78 ? 1.272 14.098 -3.315 1.00 91.31 78 VAL A N 1
ATOM 609 C CA . VAL A 1 78 ? 1.635 14.056 -4.741 1.00 91.31 78 VAL A CA 1
ATOM 610 C C . VAL A 1 78 ? 2.048 12.642 -5.149 1.00 91.31 78 VAL A C 1
ATOM 612 O O . VAL A 1 78 ? 1.609 12.165 -6.194 1.00 91.31 78 VAL A O 1
ATOM 615 N N . LEU A 1 79 ? 2.835 11.950 -4.316 1.00 91.69 79 LEU A N 1
ATOM 616 C CA . LEU A 1 79 ? 3.198 10.552 -4.565 1.00 91.69 79 LEU A CA 1
ATOM 617 C C . LEU A 1 79 ? 1.977 9.641 -4.489 1.00 91.69 79 LEU A C 1
ATOM 619 O O . LEU A 1 79 ? 1.791 8.832 -5.393 1.00 91.69 79 LEU A O 1
ATOM 623 N N . ALA A 1 80 ? 1.117 9.813 -3.481 1.00 92.62 80 ALA A N 1
ATOM 624 C CA . ALA A 1 80 ? -0.108 9.027 -3.353 1.00 92.62 80 ALA A CA 1
ATOM 625 C C . ALA A 1 80 ? -0.983 9.133 -4.610 1.00 92.62 80 ALA A C 1
ATOM 627 O O . ALA A 1 80 ? -1.346 8.118 -5.202 1.00 92.62 80 ALA A O 1
ATOM 628 N N . ASN A 1 81 ? -1.237 10.360 -5.074 1.00 91.62 81 ASN A N 1
ATOM 629 C CA . ASN A 1 81 ? -2.009 10.601 -6.290 1.00 91.62 81 ASN A CA 1
ATOM 630 C C . ASN A 1 81 ? -1.357 9.966 -7.518 1.00 91.62 81 ASN A C 1
ATOM 632 O O . ASN A 1 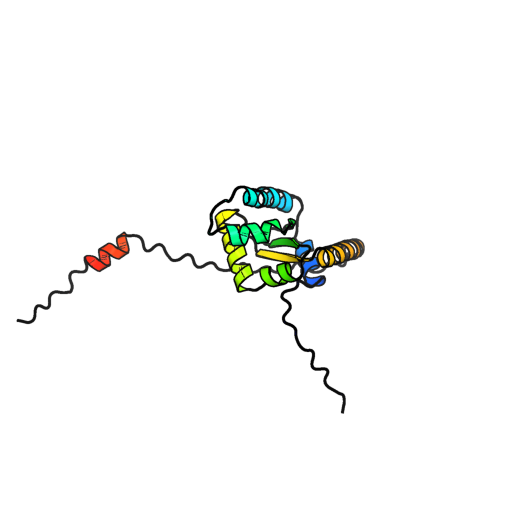81 ? -2.048 9.301 -8.283 1.00 91.62 81 ASN A O 1
ATOM 636 N N . ARG A 1 82 ? -0.039 10.128 -7.682 1.00 91.31 82 ARG A N 1
ATOM 637 C CA . ARG A 1 82 ? 0.706 9.558 -8.810 1.00 91.31 82 ARG A CA 1
ATOM 638 C C . ARG A 1 82 ? 0.677 8.032 -8.815 1.00 91.31 82 ARG A C 1
ATOM 640 O O . ARG A 1 82 ? 0.512 7.424 -9.863 1.00 91.31 82 ARG A O 1
ATOM 647 N N . MET A 1 83 ? 0.844 7.398 -7.658 1.00 92.81 83 MET A N 1
ATOM 648 C CA . MET A 1 83 ? 0.843 5.936 -7.537 1.00 92.81 83 MET A CA 1
ATOM 649 C C . MET A 1 83 ? -0.554 5.325 -7.699 1.00 92.81 83 MET A C 1
ATOM 651 O O . MET A 1 83 ? -0.665 4.157 -8.068 1.00 92.81 83 MET A O 1
ATOM 655 N N . ASN A 1 84 ? -1.610 6.101 -7.445 1.00 92.19 84 ASN A N 1
ATOM 656 C CA . ASN A 1 84 ? -2.991 5.704 -7.717 1.00 92.19 84 ASN A CA 1
ATOM 657 C C . ASN A 1 84 ? -3.456 6.046 -9.142 1.00 92.19 84 ASN A C 1
ATOM 659 O O . ASN A 1 84 ? -4.546 5.624 -9.522 1.00 92.19 84 ASN A O 1
ATOM 663 N N . GLU A 1 85 ? -2.677 6.782 -9.947 1.00 92.12 85 GLU A N 1
ATOM 664 C CA . GLU A 1 85 ? -3.017 6.988 -11.359 1.00 92.12 85 GLU A CA 1
ATOM 665 C C . GLU A 1 85 ? -3.160 5.627 -12.056 1.00 92.12 85 GLU A C 1
ATOM 667 O O . GLU A 1 85 ? -2.246 4.811 -11.932 1.00 92.12 85 GLU A O 1
ATOM 672 N N . PRO A 1 86 ? -4.232 5.369 -12.831 1.00 88.38 86 PRO A N 1
ATOM 673 C CA . PRO A 1 86 ? -4.538 4.032 -13.350 1.00 88.38 86 PRO A CA 1
ATOM 674 C C . PRO A 1 86 ? -3.357 3.341 -14.040 1.00 88.38 86 PRO A C 1
ATOM 676 O O . PRO A 1 86 ? -3.063 2.179 -13.771 1.00 88.38 86 PRO A O 1
ATOM 679 N N . LYS A 1 87 ? -2.623 4.084 -14.876 1.00 89.56 87 LYS A N 1
ATOM 680 C CA . LYS A 1 87 ? -1.445 3.574 -15.585 1.00 89.56 87 LYS A CA 1
ATOM 681 C C . LYS A 1 87 ? -0.312 3.194 -14.626 1.00 89.56 87 LYS A C 1
ATOM 683 O O . LYS A 1 87 ? 0.208 2.087 -14.705 1.00 89.56 87 LYS A O 1
ATOM 688 N N . MET A 1 88 ? 0.047 4.095 -13.710 1.00 91.56 88 MET A N 1
ATOM 689 C CA . MET A 1 88 ? 1.118 3.858 -12.737 1.00 91.56 88 MET A CA 1
ATOM 690 C C . MET A 1 88 ? 0.736 2.751 -11.751 1.00 91.56 88 MET A C 1
ATOM 692 O O . MET A 1 88 ? 1.557 1.899 -11.430 1.00 91.56 88 MET A O 1
ATOM 696 N N . ASN A 1 89 ? -0.514 2.734 -11.293 1.00 93.88 89 ASN A N 1
ATOM 697 C CA . ASN A 1 89 ? -1.031 1.736 -10.369 1.00 93.88 89 ASN A CA 1
ATOM 698 C C . ASN A 1 89 ? -1.011 0.333 -10.989 1.00 93.88 89 ASN A C 1
ATOM 700 O O . ASN A 1 89 ? -0.614 -0.623 -10.326 1.00 93.88 89 ASN A O 1
ATOM 704 N N . GLN A 1 90 ? -1.367 0.215 -12.270 1.00 91.94 90 GLN A N 1
ATOM 705 C CA . GLN A 1 90 ? -1.261 -1.036 -13.016 1.00 91.94 90 GLN A CA 1
ATOM 706 C C . GLN A 1 90 ? 0.198 -1.495 -13.168 1.00 91.94 90 GLN A C 1
ATOM 708 O O . GLN A 1 90 ? 0.491 -2.667 -12.934 1.00 91.94 90 GLN A O 1
ATOM 713 N N . GLU A 1 91 ? 1.122 -0.587 -13.503 1.00 91.88 91 GLU A N 1
ATOM 714 C CA . GLU A 1 91 ? 2.557 -0.901 -13.570 1.00 91.88 91 GLU A CA 1
ATOM 715 C C . GLU A 1 91 ? 3.106 -1.360 -12.203 1.00 91.88 91 GLU A C 1
ATOM 717 O O . GLU A 1 91 ? 3.837 -2.348 -12.124 1.00 91.88 91 GLU A O 1
ATOM 722 N N . LEU A 1 92 ? 2.713 -0.692 -11.113 1.00 93.12 92 LEU A N 1
ATOM 723 C CA . LEU A 1 92 ? 3.082 -1.070 -9.745 1.00 93.12 92 LEU A CA 1
ATOM 724 C C . LEU A 1 92 ? 2.487 -2.422 -9.340 1.00 93.12 92 LEU A C 1
ATOM 726 O O . LEU A 1 92 ? 3.167 -3.208 -8.684 1.00 93.12 92 LEU A O 1
ATOM 730 N N . TYR A 1 93 ? 1.245 -2.713 -9.737 1.00 93.06 93 TYR A N 1
ATOM 731 C CA . TYR A 1 93 ? 0.612 -4.013 -9.516 1.00 93.06 93 TYR A CA 1
ATOM 732 C C . TYR A 1 93 ? 1.376 -5.134 -10.211 1.00 93.06 93 TYR A C 1
ATOM 734 O O . TYR A 1 93 ? 1.692 -6.147 -9.585 1.00 93.06 93 TYR A O 1
ATOM 742 N N . GLN A 1 94 ? 1.728 -4.934 -11.480 1.00 91.81 94 GLN A N 1
ATOM 743 C CA 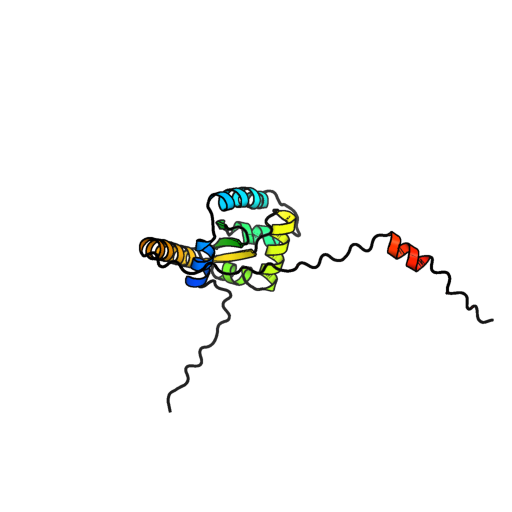. GLN A 1 94 ? 2.530 -5.891 -12.226 1.00 91.81 94 GLN A CA 1
ATOM 744 C C . GLN A 1 94 ? 3.898 -6.101 -11.564 1.00 91.81 94 GLN A C 1
ATOM 746 O O . GLN A 1 94 ? 4.283 -7.238 -11.306 1.00 91.81 94 GLN A O 1
ATOM 751 N N . PHE A 1 95 ? 4.582 -5.020 -11.190 1.00 91.81 95 PHE A N 1
ATOM 752 C CA . PHE A 1 95 ? 5.863 -5.094 -10.492 1.00 91.81 95 PHE A CA 1
ATOM 753 C C . PHE A 1 95 ? 5.766 -5.837 -9.148 1.00 91.81 95 PHE A C 1
ATOM 755 O O . PHE A 1 95 ? 6.572 -6.721 -8.858 1.00 91.81 95 PHE A O 1
ATOM 762 N N . ALA A 1 96 ? 4.767 -5.521 -8.323 1.00 91.94 96 ALA A N 1
ATOM 763 C CA . ALA A 1 96 ? 4.564 -6.181 -7.037 1.00 91.94 96 ALA A CA 1
ATOM 764 C C . ALA A 1 96 ? 4.262 -7.679 -7.213 1.00 91.94 96 ALA A C 1
ATOM 766 O O . ALA A 1 96 ? 4.768 -8.514 -6.457 1.00 91.94 96 ALA A O 1
ATOM 767 N N . LYS A 1 97 ? 3.493 -8.035 -8.243 1.00 91.81 97 LYS A N 1
ATOM 768 C CA . LYS A 1 97 ? 3.162 -9.422 -8.566 1.00 91.81 97 LYS A CA 1
ATOM 769 C C . LYS A 1 97 ? 4.374 -10.209 -9.054 1.00 91.81 97 LYS A C 1
ATOM 771 O O . LYS A 1 97 ? 4.654 -11.272 -8.504 1.00 91.81 97 LYS A O 1
ATOM 776 N N . GLU A 1 98 ? 5.065 -9.711 -10.075 1.00 89.88 98 GLU A N 1
ATOM 777 C CA . GLU A 1 98 ? 6.146 -10.434 -10.754 1.00 89.88 98 GLU A CA 1
ATOM 778 C C . GLU A 1 98 ? 7.436 -10.450 -9.930 1.00 89.88 98 GLU A C 1
ATOM 780 O O . GLU A 1 98 ? 8.109 -11.477 -9.867 1.00 89.88 98 GLU A O 1
ATOM 785 N N . THR A 1 99 ? 7.746 -9.352 -9.235 1.00 89.88 99 THR A N 1
ATOM 786 C CA . THR A 1 99 ? 9.023 -9.196 -8.528 1.00 89.88 99 THR A CA 1
ATOM 787 C C . THR A 1 99 ? 8.923 -9.530 -7.041 1.00 89.88 99 THR A C 1
ATOM 789 O O . THR A 1 99 ? 9.806 -10.183 -6.485 1.00 89.88 99 THR A O 1
ATOM 792 N N . LEU A 1 100 ? 7.850 -9.099 -6.368 1.00 88.69 100 LEU A N 1
ATOM 793 C CA . LEU A 1 100 ? 7.699 -9.273 -4.913 1.00 88.69 100 LEU A CA 1
ATOM 794 C C . LEU A 1 100 ? 6.852 -10.500 -4.545 1.00 88.69 100 LEU A C 1
ATOM 796 O O . LEU A 1 100 ? 6.851 -10.930 -3.388 1.00 88.69 100 LEU A O 1
ATOM 800 N N . GLY A 1 101 ? 6.137 -11.091 -5.508 1.00 88.94 101 GLY A N 1
ATOM 801 C CA . GLY A 1 101 ? 5.190 -12.179 -5.252 1.00 88.94 101 GLY A CA 1
ATOM 802 C C . GLY A 1 101 ? 3.957 -11.719 -4.463 1.00 88.94 101 GLY A C 1
ATOM 803 O O . GLY A 1 101 ? 3.383 -12.496 -3.687 1.00 88.94 101 GLY A O 1
ATOM 804 N N . ILE A 1 102 ? 3.583 -10.445 -4.617 1.00 91.38 102 ILE A N 1
ATOM 805 C CA . ILE A 1 102 ? 2.405 -9.815 -4.016 1.00 91.38 102 ILE A CA 1
ATOM 806 C C . ILE A 1 102 ? 1.357 -9.637 -5.121 1.00 91.38 102 ILE A C 1
ATOM 808 O O . ILE A 1 102 ? 1.309 -8.620 -5.804 1.00 91.38 102 ILE A O 1
ATOM 812 N N . ASP A 1 103 ? 0.507 -10.647 -5.313 1.00 91.75 103 ASP A N 1
ATOM 813 C CA . ASP A 1 103 ? -0.581 -10.617 -6.302 1.00 91.75 103 ASP A CA 1
ATOM 814 C C . ASP A 1 103 ? -1.860 -9.982 -5.722 1.00 91.75 103 ASP A C 1
ATOM 816 O O . ASP A 1 103 ? -2.881 -10.651 -5.550 1.00 91.75 103 ASP A O 1
ATOM 820 N N . LYS A 1 104 ? -1.778 -8.700 -5.343 1.00 92.06 104 LYS A N 1
ATOM 821 C CA . LYS A 1 104 ? -2.841 -7.946 -4.651 1.00 92.06 104 LYS A CA 1
ATOM 822 C C . LYS A 1 104 ? -2.931 -6.519 -5.179 1.00 92.06 104 LYS A C 1
ATOM 824 O O . LYS A 1 104 ? -1.912 -5.924 -5.513 1.00 92.06 104 LYS A O 1
ATOM 829 N N . MET A 1 105 ? -4.137 -5.954 -5.214 1.00 92.81 105 MET A N 1
ATOM 830 C CA . MET A 1 105 ? -4.339 -4.561 -5.627 1.00 92.81 105 MET A CA 1
ATOM 831 C C . MET A 1 105 ? -3.705 -3.590 -4.635 1.00 92.81 105 MET A C 1
ATOM 833 O O . MET A 1 105 ? -3.914 -3.718 -3.427 1.00 92.81 105 MET A O 1
ATOM 837 N N . LEU A 1 106 ? -2.963 -2.608 -5.147 1.00 93.44 106 LEU A N 1
ATOM 838 C CA . LEU A 1 106 ? -2.307 -1.595 -4.327 1.00 93.44 106 LEU A CA 1
ATOM 839 C C . LEU A 1 106 ? -3.177 -0.347 -4.224 1.00 93.44 106 LEU A C 1
ATOM 841 O O . LEU A 1 106 ? -3.544 0.253 -5.233 1.00 93.44 106 LEU A O 1
ATOM 845 N N . TYR A 1 107 ? -3.448 0.058 -2.991 1.00 94.31 107 TYR A N 1
ATOM 846 C CA . TYR A 1 107 ? -4.176 1.272 -2.652 1.00 94.31 107 TYR A CA 1
ATOM 847 C C . TYR A 1 107 ? -3.253 2.192 -1.862 1.00 94.31 107 TYR A C 1
ATOM 849 O O . TYR A 1 107 ? -2.806 1.819 -0.778 1.00 94.31 107 TYR A O 1
ATOM 857 N N . ILE A 1 108 ? -2.948 3.379 -2.389 1.00 95.19 108 ILE A N 1
ATOM 858 C CA . ILE A 1 108 ? -2.006 4.301 -1.755 1.00 95.19 108 ILE A CA 1
ATOM 859 C C . ILE A 1 108 ? -2.776 5.427 -1.060 1.00 95.19 108 ILE A C 1
ATOM 861 O O . ILE A 1 108 ? -3.488 6.201 -1.693 1.00 95.19 108 ILE A O 1
ATOM 865 N N . ALA A 1 109 ? -2.642 5.524 0.256 1.00 94.75 109 ALA A N 1
ATOM 866 C CA . ALA A 1 109 ? -3.230 6.577 1.073 1.00 94.75 109 ALA A CA 1
ATOM 867 C C . ALA A 1 109 ? -2.147 7.518 1.615 1.00 94.75 109 ALA A C 1
ATOM 869 O O . ALA A 1 109 ? -0.968 7.169 1.701 1.00 94.75 109 ALA A O 1
ATOM 870 N N . THR A 1 110 ? -2.546 8.716 2.031 1.00 94.69 110 THR A N 1
ATOM 871 C CA . THR A 1 110 ? -1.673 9.577 2.832 1.00 94.69 110 THR A CA 1
ATOM 872 C C . THR A 1 110 ? -1.689 9.135 4.293 1.00 94.69 110 THR A C 1
ATOM 874 O O . THR A 1 110 ? -2.668 8.552 4.770 1.00 94.69 110 THR A O 1
ATOM 877 N N . ASN A 1 111 ? -0.614 9.416 5.031 1.00 93.56 111 ASN A N 1
ATOM 878 C CA . ASN A 1 111 ? -0.555 9.119 6.463 1.00 93.56 111 ASN A CA 1
ATOM 879 C C . ASN A 1 111 ? -1.672 9.823 7.256 1.00 93.56 111 ASN A C 1
ATOM 881 O O . ASN A 1 111 ? -2.237 9.202 8.157 1.00 93.56 111 ASN A O 1
ATOM 885 N N . ASP A 1 112 ? -2.039 11.057 6.895 1.00 92.38 112 ASP A N 1
ATOM 886 C CA . ASP A 1 112 ? -3.187 11.764 7.478 1.00 92.38 112 ASP A CA 1
ATOM 887 C C . ASP A 1 112 ? -4.509 11.032 7.204 1.00 92.38 112 ASP A C 1
ATOM 889 O O . ASP A 1 112 ? -5.185 10.625 8.148 1.00 92.38 112 ASP A O 1
ATOM 893 N N . ALA A 1 113 ? -4.829 10.734 5.937 1.00 92.25 113 ALA A N 1
ATOM 894 C CA . ALA A 1 113 ? -6.072 10.038 5.591 1.00 92.25 113 ALA A CA 1
ATOM 895 C C . ALA A 1 113 ? -6.169 8.655 6.257 1.00 92.25 113 ALA A C 1
ATOM 897 O O . ALA A 1 113 ? -7.230 8.254 6.738 1.00 92.25 113 ALA A O 1
ATOM 898 N N . MET A 1 114 ? -5.048 7.932 6.334 1.00 93.19 114 MET A N 1
ATOM 899 C CA . MET A 1 114 ? -4.977 6.639 7.010 1.00 93.19 114 MET A CA 1
ATOM 900 C C . MET A 1 114 ? -5.203 6.763 8.525 1.00 93.19 114 MET A C 1
ATOM 902 O O . MET A 1 114 ? -5.850 5.902 9.132 1.00 93.19 114 MET A O 1
ATOM 906 N N . LYS A 1 115 ? -4.692 7.826 9.155 1.00 93.19 115 LYS A N 1
ATOM 907 C CA . LYS A 1 115 ? -4.899 8.108 10.579 1.00 93.19 115 LYS A CA 1
ATOM 908 C C . LYS A 1 115 ? -6.368 8.407 10.870 1.00 93.19 115 LYS A C 1
ATOM 910 O O . LYS A 1 115 ? -6.934 7.778 11.765 1.00 93.19 115 LYS A O 1
ATOM 915 N N . ASP A 1 116 ? -6.990 9.291 10.093 1.00 93.31 116 ASP A N 1
ATOM 916 C CA . ASP A 1 116 ? -8.414 9.617 10.227 1.00 93.31 116 ASP A CA 1
ATOM 917 C C . ASP A 1 116 ? -9.302 8.386 9.993 1.00 93.31 116 ASP A C 1
ATOM 919 O O . ASP A 1 116 ? -10.198 8.095 10.791 1.00 93.31 116 ASP A O 1
ATOM 923 N N . ALA A 1 117 ? -9.001 7.587 8.962 1.00 92.62 117 ALA A N 1
ATOM 924 C CA . ALA A 1 117 ? -9.705 6.334 8.698 1.00 92.62 117 ALA A CA 1
ATOM 925 C C . ALA A 1 117 ? -9.551 5.329 9.845 1.00 92.62 117 ALA A C 1
ATOM 927 O O . ALA A 1 117 ? -10.521 4.691 10.241 1.00 92.62 117 ALA A O 1
ATOM 928 N N . THR A 1 118 ? -8.362 5.207 10.436 1.00 91.25 118 THR A N 1
ATOM 929 C CA . THR A 1 118 ? -8.135 4.291 11.564 1.00 91.25 118 THR A CA 1
ATOM 930 C C . THR A 1 118 ? -8.929 4.711 12.803 1.00 91.25 118 THR A C 1
ATOM 932 O O . THR A 1 118 ? -9.514 3.857 13.472 1.00 91.25 118 THR A O 1
ATOM 935 N N . LEU A 1 119 ? -8.990 6.012 13.108 1.00 92.94 119 LEU A N 1
ATOM 936 C CA . LEU A 1 119 ? -9.791 6.531 14.221 1.00 92.94 119 LEU A CA 1
ATOM 937 C C . LEU A 1 119 ? -11.277 6.222 14.008 1.00 92.94 119 LEU A C 1
ATOM 939 O O . LEU A 1 119 ? -11.894 5.569 14.853 1.00 92.94 119 LEU A O 1
ATOM 943 N N . LYS A 1 120 ? -11.803 6.561 12.826 1.00 92.50 120 LYS A N 1
ATOM 944 C CA . LYS A 1 120 ? -13.196 6.289 12.454 1.00 92.50 120 LYS A CA 1
ATOM 945 C C . LYS A 1 120 ? -13.503 4.786 12.446 1.00 92.50 120 LYS A C 1
ATOM 947 O O . LYS A 1 120 ? -14.575 4.374 12.880 1.00 92.50 120 LYS A O 1
ATOM 952 N N . PHE A 1 121 ? -12.552 3.937 12.045 1.00 91.38 121 PHE A N 1
ATOM 953 C CA . PHE A 1 121 ? -12.697 2.478 12.089 1.00 91.38 121 PHE A CA 1
ATOM 954 C C . PHE A 1 121 ? -12.892 1.972 13.519 1.00 91.38 121 PHE A C 1
ATOM 956 O O . PHE A 1 121 ? -13.758 1.136 13.769 1.00 91.38 121 PHE A O 1
ATOM 963 N N . ILE A 1 122 ? -12.098 2.471 14.471 1.00 90.75 122 ILE A N 1
ATOM 964 C CA . ILE A 1 122 ? -12.201 2.087 15.884 1.00 90.75 122 ILE A CA 1
ATOM 965 C C . ILE A 1 122 ? -13.554 2.519 16.457 1.00 90.75 122 ILE A C 1
ATOM 967 O O . ILE A 1 122 ? -14.175 1.746 17.191 1.00 90.75 122 ILE A O 1
ATOM 971 N N . GLU A 1 123 ? -14.021 3.721 16.118 1.00 92.19 123 GLU A N 1
ATOM 972 C CA . GLU A 1 123 ? -15.331 4.228 16.538 1.00 92.19 123 GLU A CA 1
ATOM 973 C C . GLU A 1 123 ? -16.478 3.376 15.979 1.00 92.19 123 GLU A C 1
ATOM 975 O O . GLU A 1 123 ? -17.300 2.869 16.745 1.00 92.19 123 GLU A O 1
ATOM 980 N N . LEU A 1 124 ? -16.489 3.124 14.667 1.00 90.75 124 LEU A N 1
ATOM 981 C CA . LEU A 1 124 ? -17.516 2.314 14.005 1.00 90.75 124 LEU A CA 1
ATOM 982 C C . LEU A 1 124 ? -17.495 0.854 14.465 1.00 90.75 124 LEU A C 1
ATOM 984 O O . LEU A 1 124 ? -18.551 0.251 14.656 1.00 90.75 124 LEU A O 1
ATOM 988 N N . LYS A 1 125 ? -16.307 0.294 14.717 1.00 89.75 125 LYS A N 1
ATOM 989 C CA . LYS A 1 125 ? -16.155 -1.054 15.273 1.00 89.75 125 LYS A CA 1
ATOM 990 C C . LYS A 1 125 ? -16.755 -1.166 16.670 1.00 89.75 125 LYS A C 1
ATOM 992 O O . LYS A 1 125 ? -17.406 -2.164 16.960 1.00 89.75 125 LYS A O 1
ATOM 997 N N . LYS A 1 126 ? -16.565 -0.157 17.528 1.00 90.62 126 LYS A N 1
ATOM 998 C CA . LYS A 1 126 ? -17.194 -0.109 18.860 1.00 90.62 126 LYS A CA 1
ATOM 999 C C . LYS A 1 126 ? -18.710 0.063 18.771 1.00 90.62 126 LYS A C 1
ATOM 1001 O O . LYS A 1 126 ? -19.424 -0.533 19.567 1.00 90.62 126 LYS A O 1
ATOM 1006 N N . ALA A 1 127 ? -19.186 0.843 17.803 1.00 91.12 127 ALA A N 1
ATOM 1007 C CA . ALA A 1 127 ? -20.610 1.055 17.553 1.00 91.12 127 ALA A CA 1
ATOM 1008 C C . ALA A 1 127 ? -21.302 -0.125 16.839 1.00 91.12 127 ALA A C 1
ATOM 1010 O O . ALA A 1 127 ? -22.521 -0.116 16.707 1.00 91.12 127 ALA A O 1
ATOM 1011 N N . GLY A 1 128 ? -20.549 -1.122 16.355 1.00 87.38 128 GLY A N 1
ATOM 1012 C CA . GLY A 1 128 ? -21.091 -2.233 15.566 1.00 87.38 128 GLY A CA 1
ATOM 1013 C C . GLY A 1 128 ? -21.589 -1.826 14.173 1.00 87.38 128 GLY A C 1
ATOM 1014 O O . GLY A 1 128 ? -22.356 -2.565 13.569 1.00 87.38 128 GLY A O 1
ATOM 1015 N N . ASN A 1 129 ? -21.158 -0.668 13.663 1.00 89.75 129 ASN A N 1
ATOM 1016 C CA . ASN A 1 129 ? -21.621 -0.071 12.407 1.00 89.75 129 ASN A CA 1
ATOM 1017 C C . ASN A 1 129 ? -20.489 0.013 11.368 1.00 89.75 129 ASN A C 1
ATOM 1019 O O . ASN A 1 129 ? -20.273 1.050 10.741 1.00 89.75 129 ASN A O 1
ATOM 1023 N N . LEU A 1 130 ? -19.688 -1.051 11.249 1.00 87.44 130 LEU A N 1
ATOM 1024 C CA . LEU A 1 130 ? -18.631 -1.108 10.237 1.00 87.44 130 LEU A CA 1
ATOM 1025 C C . LEU A 1 130 ? -19.241 -1.176 8.828 1.00 87.44 130 LEU A C 1
ATOM 1027 O O . LEU A 1 130 ? -20.232 -1.886 8.635 1.00 87.44 130 LEU A O 1
ATOM 1031 N N . PRO A 1 131 ? -18.653 -0.476 7.841 1.00 87.62 131 PRO A N 1
ATOM 1032 C CA . PRO A 1 131 ? -19.118 -0.548 6.464 1.00 87.62 131 PRO A CA 1
ATOM 1033 C C . PRO A 1 131 ? -18.884 -1.944 5.877 1.00 87.62 131 PRO A C 1
ATOM 1035 O O . PRO A 1 131 ? -18.085 -2.734 6.388 1.00 87.62 131 PRO A O 1
ATOM 1038 N N . GLN A 1 132 ? -19.572 -2.247 4.777 1.00 85.38 132 GLN A N 1
ATOM 1039 C CA . GLN A 1 132 ? -19.322 -3.485 4.045 1.00 85.38 132 GLN A CA 1
ATOM 1040 C C . GLN A 1 132 ? -17.939 -3.448 3.371 1.00 85.38 132 GLN A C 1
ATOM 1042 O O . GLN A 1 132 ? -17.503 -2.382 2.927 1.00 85.38 132 GLN A O 1
ATOM 1047 N N . PRO A 1 133 ? -17.237 -4.592 3.293 1.00 85.19 133 PRO A N 1
ATOM 1048 C CA . PRO A 1 133 ? -15.947 -4.664 2.622 1.00 85.19 133 PRO A CA 1
ATOM 1049 C C . PRO A 1 133 ? -16.096 -4.368 1.128 1.00 85.19 133 PRO A C 1
ATOM 1051 O O . PRO A 1 133 ? -17.050 -4.807 0.480 1.00 85.19 133 PRO A O 1
ATOM 1054 N N . LYS A 1 134 ? -15.136 -3.627 0.573 1.00 81.94 134 LYS A N 1
ATOM 1055 C CA . LYS A 1 134 ? -15.132 -3.274 -0.848 1.00 81.94 134 LYS A CA 1
ATOM 1056 C C . LYS A 1 134 ? -14.776 -4.485 -1.707 1.00 81.94 134 LYS A C 1
ATOM 1058 O O . LYS A 1 134 ? -13.772 -5.148 -1.460 1.00 81.94 134 LYS A O 1
ATOM 1063 N N . SER A 1 135 ? -15.554 -4.719 -2.765 1.00 83.88 135 SER A N 1
ATOM 1064 C CA . SER A 1 135 ? -15.206 -5.710 -3.786 1.00 83.88 135 SER A CA 1
ATOM 1065 C C . SER A 1 135 ? -13.994 -5.226 -4.584 1.00 83.88 135 SER A C 1
ATOM 1067 O O . SER A 1 135 ? -14.032 -4.164 -5.209 1.00 83.88 135 SER A O 1
ATOM 1069 N N . ILE A 1 136 ? -12.902 -5.984 -4.521 1.00 86.56 136 ILE A N 1
ATOM 1070 C CA . ILE A 1 136 ? -11.649 -5.656 -5.199 1.00 86.56 136 ILE A CA 1
ATOM 1071 C C . ILE A 1 136 ? -11.597 -6.396 -6.527 1.00 86.56 136 ILE A C 1
ATOM 1073 O O . ILE A 1 136 ? -11.656 -7.623 -6.568 1.00 86.56 136 ILE A O 1
ATOM 1077 N N . VAL A 1 137 ? -11.430 -5.640 -7.608 1.00 82.50 137 VAL A N 1
ATOM 1078 C CA . VAL A 1 137 ? -11.181 -6.182 -8.944 1.00 82.50 137 VAL A CA 1
ATOM 1079 C C . VAL A 1 137 ? -9.695 -6.020 -9.244 1.00 82.50 137 VAL A C 1
ATOM 1081 O O . VAL A 1 137 ? -9.177 -4.905 -9.222 1.00 82.50 137 VAL A O 1
ATOM 1084 N N . ARG A 1 138 ? -9.003 -7.137 -9.483 1.00 84.19 138 ARG A N 1
ATOM 1085 C CA . ARG A 1 138 ? -7.578 -7.152 -9.844 1.00 84.19 138 ARG A CA 1
ATOM 1086 C C . ARG A 1 138 ? -7.399 -6.795 -11.321 1.00 84.19 138 ARG A C 1
ATOM 1088 O O . ARG A 1 138 ? -8.273 -7.102 -12.132 1.00 84.19 138 ARG A O 1
ATOM 1095 N N . TYR A 1 139 ? -6.258 -6.211 -11.689 1.00 81.81 139 TYR A N 1
ATOM 1096 C CA . TYR A 1 139 ? -5.935 -6.018 -13.104 1.00 81.81 139 TYR A CA 1
ATOM 1097 C C . TYR A 1 139 ? -5.756 -7.367 -13.810 1.00 81.81 139 TYR A C 1
ATOM 1099 O O . TYR A 1 139 ? -5.050 -8.258 -13.327 1.00 81.81 139 TYR A O 1
ATOM 1107 N N . ILE A 1 140 ? -6.371 -7.501 -14.985 1.00 74.25 140 ILE A N 1
ATOM 1108 C CA . ILE A 1 140 ? -6.140 -8.630 -15.884 1.00 74.25 140 ILE A CA 1
ATOM 1109 C C . ILE A 1 140 ? -4.850 -8.325 -16.641 1.00 74.25 140 ILE A C 1
ATOM 1111 O O . ILE A 1 140 ? -4.831 -7.493 -17.542 1.00 74.25 140 ILE A O 1
ATOM 1115 N N . ILE A 1 141 ? -3.754 -8.966 -16.239 1.00 66.12 141 ILE A N 1
ATOM 1116 C CA . ILE A 1 141 ? -2.506 -8.913 -16.999 1.00 66.12 141 ILE A CA 1
ATOM 1117 C C . ILE A 1 141 ? -2.606 -10.002 -18.063 1.00 66.12 141 ILE A C 1
ATOM 1119 O O . ILE A 1 141 ? -2.465 -11.189 -17.760 1.00 66.12 141 ILE A O 1
ATOM 1123 N N . GLU A 1 142 ? -2.884 -9.604 -19.301 1.00 57.62 142 GLU A N 1
ATOM 1124 C CA . GLU A 1 142 ? -2.726 -10.483 -20.454 1.00 57.62 142 GLU A CA 1
ATOM 1125 C C . GLU A 1 142 ? -1.237 -10.814 -20.574 1.00 57.62 142 GLU A C 1
ATOM 1127 O O . GLU A 1 142 ? -0.431 -9.991 -21.007 1.00 57.62 142 GLU A O 1
ATOM 1132 N N . LYS A 1 143 ? -0.839 -12.014 -20.141 1.00 50.41 143 LYS A N 1
ATOM 1133 C CA . LYS A 1 143 ? 0.474 -12.530 -20.522 1.00 50.41 143 LYS A CA 1
ATOM 1134 C C . LYS A 1 143 ? 0.471 -12.617 -22.049 1.00 50.41 143 LYS A C 1
ATOM 1136 O O . LYS A 1 143 ? -0.447 -13.253 -22.576 1.00 50.41 143 LYS A O 1
ATOM 1141 N N . PRO A 1 144 ? 1.447 -12.030 -22.766 1.00 47.50 144 PRO A N 1
ATOM 1142 C CA . PRO A 1 144 ? 1.611 -12.372 -24.168 1.00 47.50 144 PRO A CA 1
ATOM 1143 C C . PRO A 1 144 ? 1.746 -13.892 -24.214 1.00 47.50 144 PRO A C 1
ATOM 1145 O O . PRO A 1 144 ? 2.589 -14.454 -23.513 1.00 47.50 144 PRO A O 1
ATOM 1148 N N . GLN A 1 145 ? 0.847 -14.565 -24.937 1.00 40.38 145 GLN A N 1
ATOM 1149 C CA . GLN A 1 145 ? 0.972 -15.998 -25.162 1.00 40.38 145 GLN A CA 1
ATOM 1150 C C . GLN A 1 145 ? 2.397 -16.243 -25.654 1.00 40.38 145 GLN A C 1
ATOM 1152 O O . GLN A 1 145 ? 2.799 -15.698 -26.684 1.00 40.38 145 GLN A O 1
ATOM 1157 N N . GLU A 1 146 ? 3.167 -17.034 -24.907 1.00 43.81 146 GLU A N 1
ATOM 1158 C CA . GLU A 1 146 ? 4.362 -17.662 -25.444 1.00 43.81 146 GLU A CA 1
ATOM 1159 C C . GLU A 1 146 ? 3.891 -18.509 -26.624 1.00 43.81 146 GLU A C 1
ATOM 1161 O O . GLU A 1 146 ? 3.408 -19.629 -26.461 1.00 43.81 146 GLU A O 1
ATOM 1166 N N . VAL A 1 147 ? 3.959 -17.940 -27.827 1.00 44.19 147 VAL A N 1
ATOM 1167 C CA . VAL A 1 147 ? 3.900 -18.721 -29.052 1.00 44.19 147 VAL A CA 1
ATOM 1168 C C . VAL A 1 147 ? 5.110 -19.642 -28.999 1.00 44.19 147 VAL A C 1
ATOM 1170 O O . VAL A 1 147 ? 6.242 -19.229 -29.252 1.00 44.19 147 VAL A O 1
ATOM 1173 N N . SER A 1 148 ? 4.870 -20.876 -28.552 1.00 46.94 148 SER A N 1
ATOM 1174 C CA . SER A 1 148 ? 5.873 -21.932 -28.510 1.00 46.94 148 SER A CA 1
ATOM 1175 C C . SER A 1 148 ? 6.565 -21.995 -29.868 1.00 46.94 148 SER A C 1
ATOM 1177 O O . SER A 1 148 ? 5.921 -21.884 -30.913 1.00 46.94 148 SER A O 1
ATOM 1179 N N . THR A 1 149 ? 7.886 -22.161 -29.869 1.00 52.94 149 THR A N 1
ATOM 1180 C CA . THR A 1 149 ? 8.722 -22.206 -31.077 1.00 52.94 149 THR A CA 1
ATOM 1181 C C . THR A 1 149 ? 8.205 -23.219 -32.112 1.00 52.94 149 THR A C 1
ATOM 1183 O O . THR A 1 149 ? 8.441 -23.030 -33.304 1.00 52.94 149 THR A O 1
ATOM 1186 N N . GLU A 1 150 ? 7.444 -24.233 -31.676 1.00 55.28 150 GLU A N 1
ATOM 1187 C CA . GLU A 1 150 ? 6.718 -25.195 -32.522 1.00 55.28 150 GLU A CA 1
ATOM 1188 C C . GLU A 1 150 ? 5.693 -24.561 -33.483 1.00 55.28 150 GLU A C 1
ATOM 1190 O O . GLU A 1 150 ? 5.584 -24.996 -34.630 1.00 55.28 150 GLU A O 1
ATOM 1195 N N . ASP A 1 151 ? 4.980 -23.509 -33.074 1.00 54.62 151 ASP A N 1
ATOM 1196 C CA . ASP A 1 151 ? 4.002 -22.824 -33.934 1.00 54.62 151 ASP A CA 1
ATOM 1197 C C . ASP A 1 151 ? 4.698 -21.977 -35.012 1.00 54.62 151 ASP A C 1
ATOM 1199 O O . ASP A 1 151 ? 4.266 -21.924 -36.165 1.00 54.62 151 ASP A O 1
ATOM 1203 N N . LYS A 1 152 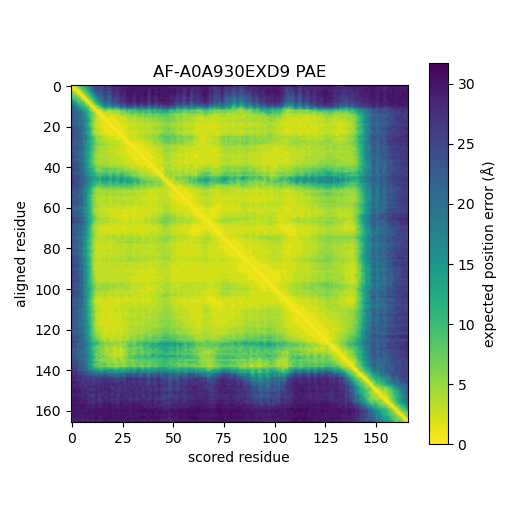? 5.859 -21.392 -34.679 1.00 52.53 152 LYS A N 1
ATOM 1204 C CA . LYS A 1 152 ? 6.694 -20.657 -35.643 1.00 52.53 152 LYS A CA 1
ATOM 1205 C C . LYS A 1 152 ? 7.316 -21.567 -36.701 1.00 52.53 152 LYS A C 1
ATOM 1207 O O . LYS A 1 152 ? 7.388 -21.164 -37.859 1.00 52.53 152 LYS A O 1
ATOM 1212 N N . VAL A 1 153 ? 7.756 -22.778 -36.346 1.00 58.22 153 VAL A N 1
ATOM 1213 C CA . VAL A 1 153 ? 8.302 -23.711 -37.350 1.00 58.22 153 VAL A CA 1
ATOM 1214 C C . VAL A 1 153 ? 7.211 -24.267 -38.261 1.00 58.22 153 VAL A C 1
ATOM 1216 O O . VAL A 1 153 ? 7.451 -24.370 -39.458 1.00 58.22 153 VAL A O 1
ATOM 1219 N N . LYS A 1 154 ? 5.990 -24.524 -37.776 1.00 56.12 154 LYS A N 1
ATOM 1220 C CA . LYS A 1 154 ? 4.884 -24.943 -38.659 1.00 56.12 154 LYS A CA 1
ATOM 1221 C C . LYS A 1 154 ? 4.539 -23.897 -39.723 1.00 56.12 154 LYS A C 1
ATOM 1223 O O . LYS A 1 154 ? 4.300 -24.272 -40.864 1.00 56.12 154 LYS A O 1
ATOM 1228 N N . ALA A 1 155 ? 4.599 -22.608 -39.387 1.00 56.41 155 ALA A N 1
ATOM 1229 C CA . ALA A 1 155 ? 4.380 -21.530 -40.354 1.00 56.41 155 ALA A CA 1
ATOM 1230 C C . ALA A 1 155 ? 5.497 -21.420 -41.415 1.00 56.41 155 ALA A C 1
ATOM 1232 O O . ALA A 1 155 ? 5.227 -21.045 -42.552 1.00 56.41 155 ALA A O 1
ATOM 1233 N N . ILE A 1 156 ? 6.744 -21.760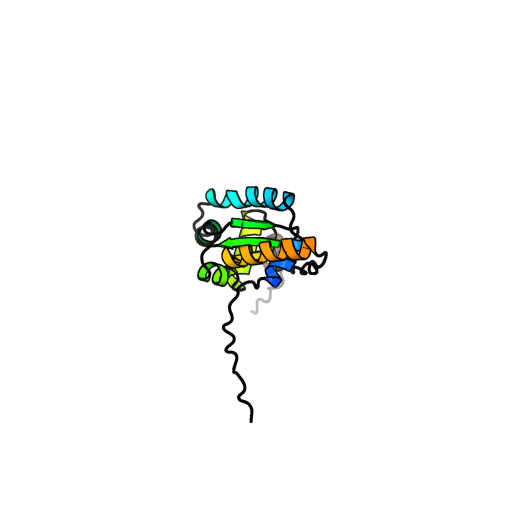 -41.066 1.00 58.50 156 ILE A N 1
ATOM 1234 C CA . ILE A 1 156 ? 7.895 -21.733 -41.991 1.00 58.50 156 ILE A CA 1
ATOM 1235 C C . ILE A 1 156 ? 7.922 -22.979 -42.892 1.00 58.50 156 ILE A C 1
ATOM 1237 O O . ILE A 1 156 ? 8.364 -22.908 -44.034 1.00 58.50 156 ILE A O 1
ATOM 1241 N N . PHE A 1 157 ? 7.430 -24.115 -42.394 1.00 57.50 157 PHE A N 1
ATOM 1242 C CA . PHE A 1 157 ? 7.367 -25.386 -43.119 1.00 57.50 157 PHE A CA 1
ATOM 1243 C C . PHE A 1 157 ? 6.016 -25.630 -43.808 1.00 57.50 157 PHE A C 1
ATOM 1245 O O . PHE A 1 157 ? 5.706 -26.775 -44.127 1.00 57.50 157 PHE A O 1
ATOM 1252 N N . ASN A 1 158 ? 5.213 -24.589 -44.053 1.00 50.38 158 ASN A N 1
ATOM 1253 C CA . ASN A 1 158 ? 3.979 -24.707 -44.828 1.00 50.38 158 ASN A CA 1
ATOM 1254 C C . ASN A 1 158 ? 4.339 -24.795 -46.331 1.00 50.38 158 ASN A C 1
ATOM 1256 O O . ASN A 1 158 ? 4.789 -23.799 -46.897 1.00 50.38 158 ASN A O 1
ATOM 1260 N N . PRO A 1 159 ? 4.181 -25.952 -47.004 1.00 50.88 159 PRO A N 1
ATOM 1261 C CA . PRO A 1 159 ? 4.709 -26.178 -48.354 1.00 50.88 159 PRO A CA 1
ATOM 1262 C C . PRO A 1 159 ? 3.837 -25.592 -49.484 1.00 50.88 159 PRO A C 1
ATOM 1264 O O . PRO A 1 159 ? 4.016 -25.958 -50.641 1.00 50.88 159 PRO A O 1
ATOM 1267 N N . GLU A 1 160 ? 2.907 -24.680 -49.190 1.00 50.75 160 GLU A N 1
ATOM 1268 C CA . GLU A 1 160 ? 1.968 -24.113 -50.176 1.00 50.75 160 GLU A CA 1
ATOM 1269 C C . GLU A 1 160 ? 2.431 -22.780 -50.793 1.00 50.75 160 GLU A C 1
ATOM 1271 O O . GLU A 1 160 ? 1.621 -21.907 -51.081 1.00 50.75 160 GLU A O 1
ATOM 1276 N N . ILE A 1 161 ? 3.734 -22.605 -51.033 1.00 52.34 161 ILE A N 1
ATOM 1277 C CA . ILE A 1 161 ? 4.211 -21.578 -51.975 1.00 52.34 161 ILE A CA 1
ATOM 1278 C C . ILE A 1 161 ? 5.081 -22.266 -53.025 1.00 52.34 161 ILE A C 1
ATOM 1280 O O . ILE A 1 161 ? 6.307 -22.211 -53.001 1.00 52.34 161 ILE A O 1
ATOM 1284 N N . LEU A 1 162 ? 4.410 -22.964 -53.934 1.00 47.34 162 LEU A N 1
ATOM 1285 C CA . LEU A 1 162 ? 4.958 -23.424 -55.205 1.00 47.34 162 LEU A CA 1
ATOM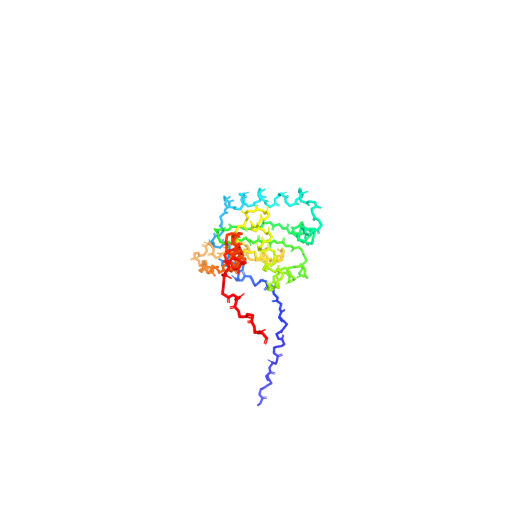 1286 C C . LEU A 1 162 ? 3.940 -23.080 -56.296 1.00 47.34 162 LEU A C 1
ATOM 1288 O O . LEU A 1 162 ? 3.302 -23.950 -56.872 1.00 47.34 162 LEU A O 1
ATOM 1292 N N . GLU A 1 163 ? 3.806 -21.788 -56.580 1.00 46.75 163 GLU A N 1
ATOM 1293 C CA . GLU A 1 163 ? 3.491 -21.333 -57.934 1.00 46.75 163 GLU A CA 1
ATOM 1294 C C . GLU A 1 163 ? 4.721 -20.577 -58.432 1.00 46.75 163 GLU A C 1
ATOM 1296 O O . GLU A 1 163 ? 4.968 -19.420 -58.099 1.00 46.75 163 GLU A O 1
ATOM 1301 N N . ILE A 1 164 ? 5.565 -21.317 -59.150 1.00 53.81 164 ILE A N 1
ATOM 1302 C CA . ILE A 1 164 ? 6.564 -20.749 -60.045 1.00 53.81 164 ILE A CA 1
ATOM 1303 C C . ILE A 1 164 ? 5.780 -20.493 -61.332 1.00 53.81 164 ILE A C 1
ATOM 1305 O O . ILE A 1 164 ? 5.477 -21.444 -62.050 1.00 53.81 164 ILE A O 1
ATOM 1309 N N . GLU A 1 165 ? 5.378 -19.249 -61.578 1.00 47.22 165 GLU A N 1
ATOM 1310 C CA . GLU A 1 165 ? 4.952 -18.855 -62.922 1.00 47.22 165 GLU A CA 1
ATOM 1311 C C . GLU A 1 165 ? 6.209 -18.711 -63.796 1.00 47.22 165 GLU A C 1
ATOM 1313 O O . GLU A 1 165 ? 7.173 -18.042 -63.410 1.00 47.22 165 GLU A O 1
ATOM 1318 N N . GLU A 1 166 ? 6.202 -19.440 -64.915 1.00 41.31 166 GLU A N 1
ATOM 1319 C CA . GLU A 1 166 ? 7.242 -19.528 -65.953 1.00 41.31 166 GLU A CA 1
ATOM 1320 C C . GLU A 1 166 ? 7.288 -18.275 -66.842 1.00 41.31 166 GLU A C 1
ATOM 1322 O O . GLU A 1 166 ? 6.206 -17.739 -67.181 1.00 41.31 166 GLU A O 1
#

Foldseek 3Di:
DDDDPPPPPPVQLADALLNLLLAQVQWDPVQLVVLQVLLVCLVVDDDPVCVVLSVLSVQWDFPTDHPAATEIEHQDSVSQRVCSPPVNQLVNCVCCCPPSVDNHRYHYHYPVSNVVSVVVNVVCVVVVNRDHHDDDDGDDDPDPPPPDVVNVVCVVPPPPPPDPDD

Mean predicted aligned error: 11.4 Å

Secondary structure (DSSP, 8-state):
-------------PPPHHHHHHHHHT--HHHHHHHHHHHGGGGG---TTTHHHHHHHHT-EEEEE-SSEEEEEES-HHHHHHHHSHHHHHHHHHHIIIII---SEEEEEEHHHHHHHHHHHHHHHHHT-PPPPPPPPPP---PPP---HHHHHHHHT---------

Sequence (166 aa):
VEPIKTEVSTDSNELSIDEILTLLVQCQKAIKYEDDEKFNKIHSLFDMESKKYTALLEETRIVASGLDCVVLATDSKVLANRMNEPKMNQELYQFAKETLGIDKMLYIATNDAMKDATLKFIELKKAGNLPQPKSIVRYIIEKPQEVSTEDKVKAIFNPEILEIEE